Protein AF-A0AAF0B7Y0-F1 (afdb_monomer)

Nearest PDB structures (foldseek):
  8btr-assembly1_LT  TM=3.253E-01  e=4.859E-03  Giardia lamblia ATCC 50803
  8bsi-assembly1_LT  TM=3.215E-01  e=3.131E-03  Giardia duodenalis
  6zu5-assembly1_LS0  TM=3.433E-01  e=2.027E-02  Paranosema locustae
  8p5d-assembly1_LS0  TM=2.975E-01  e=2.679E-01  Spraguea lophii 42_110

Radius of gyration: 17.63 Å; Cα contacts (8 Å, |Δi|>4): 294; chains: 1; bounding box: 52×34×44 Å

pLDDT: mean 81.19, std 9.8, range [54.69, 93.19]

Sequence (132 aa):
MSLFEVKVSYWGSDEIGATKKFREFYLVDAVSCTDAEARIRAELDGAKDLSVQSVKELKSTFLENDEEEGYIYKAKVSRLSIDEKNGREIEEVSTSYLRAADIQDALEAACEGEYACNVIALERTKYTGIVI

Foldseek 3Di:
DWKKWWWKWFWDQDPVRDTDIDIAIEIEDAPDQVRRVVQVCVVVVVTHPMDTDDIGTDQADEEDDDVDDFFKKKWWKWFWDQDPVPRDTDTDIGIYIYGDHDPVRVVCVQCPPDPGIDTPDMGGDRHPYYGD

Solvent-accessible surface area (backbone atoms only — not comparable to full-atom values): 7538 Å² total; per-residue (Å²): 124,43,36,27,46,36,32,38,33,28,42,43,70,45,102,84,70,48,79,42,77,48,77,49,31,32,40,25,56,22,86,44,70,71,50,33,51,51,51,56,44,61,78,44,63,88,46,45,77,64,41,81,76,46,75,41,84,45,94,48,79,48,76,49,82,52,95,57,84,45,51,32,32,41,37,30,32,37,35,68,44,71,41,89,89,75,76,43,79,43,76,47,77,45,36,33,40,36,42,22,74,47,75,66,54,43,52,48,61,74,41,68,89,51,103,48,56,42,81,77,45,77,44,82,53,84,43,77,47,77,48,118

Mean predicted aligned error: 8.13 Å

Organism: Porphyromonas gingivalis (NCBI:txid837)

Secondary structure (DSSP, 8-state):
-EEEEEEEEEEEE-TTS-EEEEEEEEEEEESSHHHHHHHHHHHTTTSEEEEEEEEEEE--SEEE--S---EEEEEEEEEEEEETTTTEEEEEEEEEEEEESSHHHHHHHTTTT-TTEEEEEEEE-S--EEE-

Structure (mmCIF, N/CA/C/O backbone):
data_AF-A0AAF0B7Y0-F1
#
_entry.id   AF-A0AAF0B7Y0-F1
#
loop_
_atom_site.group_PDB
_atom_site.id
_atom_site.type_symbol
_atom_site.label_atom_id
_atom_site.label_alt_id
_atom_site.label_comp_id
_atom_site.label_asym_id
_atom_site.label_entity_id
_atom_site.label_seq_id
_atom_site.pdbx_PDB_ins_code
_atom_site.Cartn_x
_atom_site.Cartn_y
_atom_site.Cartn_z
_atom_site.occupancy
_atom_site.B_iso_or_equiv
_atom_site.auth_seq_id
_atom_site.auth_comp_id
_atom_site.auth_asym_id
_atom_site.auth_atom_id
_atom_site.pdbx_PDB_model_num
ATOM 1 N N . MET A 1 1 ? -12.758 -4.983 -1.650 1.00 68.75 1 MET A N 1
ATOM 2 C CA . MET A 1 1 ? -11.453 -5.565 -2.002 1.00 68.75 1 MET A CA 1
ATOM 3 C C . MET A 1 1 ? -10.490 -5.332 -0.850 1.00 68.75 1 MET A C 1
ATOM 5 O O . MET A 1 1 ? -10.833 -4.571 0.052 1.00 68.75 1 MET A O 1
ATOM 9 N N . SER A 1 2 ? -9.361 -6.037 -0.829 1.00 83.69 2 SER A N 1
ATOM 10 C CA . SER A 1 2 ? -8.306 -5.839 0.166 1.00 83.69 2 SER A CA 1
ATOM 11 C C . SER A 1 2 ? -7.115 -5.166 -0.502 1.00 83.69 2 SER A C 1
ATOM 13 O O . SER A 1 2 ? -6.801 -5.437 -1.659 1.00 83.69 2 SER A O 1
ATOM 15 N N . LEU A 1 3 ? -6.417 -4.324 0.251 1.00 87.25 3 LEU A N 1
ATOM 16 C CA . LEU A 1 3 ? -5.203 -3.687 -0.228 1.00 87.25 3 LEU A CA 1
ATOM 17 C C . LEU A 1 3 ? -3.987 -4.583 0.023 1.00 87.25 3 LEU A C 1
ATOM 19 O O . LEU A 1 3 ? -3.791 -5.077 1.132 1.00 87.25 3 LEU A O 1
ATOM 23 N N . PHE A 1 4 ? -3.129 -4.748 -0.980 1.00 90.25 4 PHE A N 1
ATOM 24 C CA . PHE A 1 4 ? -1.901 -5.533 -0.888 1.00 90.25 4 PHE A CA 1
ATOM 25 C C . PHE A 1 4 ? -0.659 -4.673 -1.150 1.00 90.25 4 PHE A C 1
ATOM 27 O O . PHE A 1 4 ? -0.559 -3.988 -2.160 1.00 90.25 4 PHE A O 1
ATOM 34 N N . GLU A 1 5 ? 0.336 -4.749 -0.264 1.00 91.19 5 GLU A N 1
ATOM 35 C CA . GLU A 1 5 ? 1.704 -4.304 -0.545 1.00 91.19 5 GLU A CA 1
ATOM 36 C C . GLU A 1 5 ? 2.412 -5.391 -1.358 1.00 91.19 5 GLU A C 1
ATOM 38 O O . GLU A 1 5 ? 2.686 -6.483 -0.849 1.00 91.19 5 GLU A O 1
ATOM 43 N N . VAL A 1 6 ? 2.754 -5.075 -2.604 1.00 92.31 6 VAL A N 1
ATOM 44 C CA . VAL A 1 6 ? 3.509 -5.953 -3.493 1.00 92.31 6 VAL A CA 1
ATOM 45 C C . VAL A 1 6 ? 4.900 -5.383 -3.717 1.00 92.31 6 VAL A C 1
ATOM 47 O O . VAL A 1 6 ? 5.087 -4.296 -4.258 1.00 92.31 6 VAL A O 1
ATOM 50 N N . LYS A 1 7 ? 5.915 -6.133 -3.298 1.00 93.19 7 LYS A N 1
ATOM 51 C CA . LYS A 1 7 ? 7.314 -5.815 -3.567 1.00 93.19 7 LYS A CA 1
ATOM 52 C C . LYS A 1 7 ? 7.734 -6.496 -4.857 1.00 93.19 7 LYS A C 1
ATOM 54 O O . LYS A 1 7 ? 7.737 -7.725 -4.922 1.00 93.19 7 LYS A O 1
ATOM 59 N N . VAL A 1 8 ? 8.179 -5.723 -5.836 1.00 92.25 8 VAL A N 1
ATOM 60 C CA . VAL A 1 8 ? 8.677 -6.241 -7.114 1.00 92.25 8 VAL A CA 1
ATOM 61 C C . VAL A 1 8 ? 10.142 -5.895 -7.309 1.00 92.25 8 VAL A C 1
ATOM 63 O O . VAL A 1 8 ? 10.682 -4.944 -6.738 1.00 92.25 8 VAL A O 1
ATOM 66 N N . SER A 1 9 ? 10.816 -6.704 -8.113 1.00 90.94 9 SER A N 1
ATOM 67 C CA . SER A 1 9 ? 12.130 -6.365 -8.628 1.00 90.94 9 SER A CA 1
ATOM 68 C C . SER A 1 9 ? 12.219 -6.713 -10.097 1.00 90.94 9 SER A C 1
ATOM 70 O O . SER A 1 9 ? 11.838 -7.819 -10.473 1.00 90.94 9 SER A O 1
ATOM 72 N N . TYR A 1 10 ? 12.738 -5.798 -10.899 1.00 89.50 10 TYR A N 1
ATOM 73 C CA . TYR A 1 10 ? 12.883 -5.974 -12.338 1.00 89.50 10 TYR A CA 1
ATOM 74 C C . TYR A 1 10 ? 14.130 -5.245 -12.831 1.00 89.50 10 TYR A C 1
ATOM 76 O O . TYR A 1 10 ? 14.714 -4.423 -12.118 1.00 89.50 10 TYR A O 1
ATOM 84 N N . TRP A 1 11 ? 14.574 -5.576 -14.037 1.00 85.12 11 TRP A N 1
ATOM 85 C CA . TRP A 1 11 ? 15.692 -4.914 -14.690 1.00 85.12 11 TRP A CA 1
ATOM 86 C C . TRP A 1 11 ? 15.170 -3.857 -15.656 1.00 85.12 11 TRP A C 1
ATOM 88 O O . TRP A 1 11 ? 14.388 -4.153 -16.558 1.00 85.12 11 TRP A O 1
ATOM 98 N N . GLY A 1 12 ? 15.623 -2.624 -15.463 1.00 80.38 12 GLY A N 1
ATOM 99 C CA . GLY A 1 12 ? 15.338 -1.498 -16.343 1.00 80.38 12 GLY A CA 1
ATOM 100 C C . GLY A 1 12 ? 16.630 -0.908 -16.893 1.00 80.38 12 GLY A C 1
ATOM 101 O O . GLY A 1 12 ? 17.717 -1.144 -16.356 1.00 80.38 12 GLY A O 1
ATOM 102 N N . SER A 1 13 ? 16.508 -0.148 -17.972 1.00 75.25 13 SER A N 1
ATOM 103 C CA . SER A 1 13 ? 17.590 0.695 -18.473 1.00 75.25 13 SER A CA 1
ATOM 104 C C . SER A 1 13 ? 17.512 2.036 -17.753 1.00 75.25 13 SER A C 1
ATOM 106 O O . SER A 1 13 ? 16.478 2.692 -17.806 1.00 75.25 13 SER A O 1
ATOM 108 N N . ASP A 1 14 ? 18.579 2.417 -17.060 1.00 68.62 14 ASP A N 1
ATOM 109 C CA . ASP A 1 14 ? 18.705 3.743 -16.447 1.00 68.62 14 ASP A CA 1
ATOM 110 C C . ASP A 1 14 ? 18.952 4.815 -17.536 1.00 68.62 14 ASP A C 1
ATOM 112 O O . ASP A 1 14 ? 19.287 4.463 -18.673 1.00 68.62 14 ASP A O 1
ATOM 116 N N . GLU A 1 15 ? 18.858 6.111 -17.213 1.00 62.72 15 GLU A N 1
ATOM 117 C CA . GLU A 1 15 ? 19.024 7.226 -18.180 1.00 62.72 15 GLU A CA 1
ATOM 118 C C . GLU A 1 15 ? 20.400 7.235 -18.881 1.00 62.72 15 GLU A C 1
ATOM 120 O O . GLU A 1 15 ? 20.591 7.857 -19.923 1.00 62.72 15 GLU A O 1
ATOM 125 N N . ILE A 1 16 ? 21.361 6.489 -18.334 1.00 70.06 16 ILE A N 1
ATOM 126 C CA . ILE A 1 16 ? 22.738 6.347 -18.829 1.00 70.06 16 ILE A CA 1
ATOM 127 C C . ILE A 1 16 ? 22.900 5.077 -19.704 1.00 70.06 16 ILE A C 1
ATOM 129 O O . ILE A 1 16 ? 24.000 4.723 -20.122 1.00 70.06 16 ILE A O 1
ATOM 133 N N . GLY A 1 17 ? 21.815 4.340 -19.974 1.00 63.81 17 GLY A N 1
ATOM 134 C CA . GLY A 1 17 ? 21.826 3.105 -20.771 1.00 63.81 17 GLY A CA 1
ATOM 135 C C . GLY A 1 17 ? 22.378 1.875 -20.038 1.00 63.81 17 GLY A C 1
ATOM 136 O O . GLY A 1 17 ? 22.515 0.806 -20.635 1.00 63.81 17 GLY A O 1
ATOM 137 N N . ALA A 1 18 ? 22.682 1.993 -18.742 1.00 76.62 18 ALA A N 1
ATOM 138 C CA . ALA A 1 18 ? 23.110 0.872 -17.913 1.00 76.62 18 ALA A CA 1
ATOM 139 C C . ALA A 1 18 ? 21.895 0.078 -17.414 1.00 76.62 18 ALA A C 1
ATOM 141 O O . ALA A 1 18 ? 20.949 0.645 -16.868 1.00 76.62 18 ALA A O 1
ATOM 142 N N . THR A 1 19 ? 21.921 -1.248 -17.569 1.00 77.81 19 THR A N 1
ATOM 143 C CA . THR A 1 19 ? 20.865 -2.108 -17.023 1.00 77.81 19 THR A CA 1
ATOM 144 C C . THR A 1 19 ? 21.036 -2.229 -15.510 1.00 77.81 19 THR A C 1
ATOM 146 O O . THR A 1 19 ? 22.026 -2.791 -15.033 1.00 77.81 19 THR A O 1
ATOM 149 N N . LYS A 1 20 ? 20.065 -1.728 -14.744 1.00 84.50 20 LYS A N 1
ATOM 150 C CA . LYS A 1 20 ? 20.057 -1.784 -13.279 1.00 84.50 20 LYS A CA 1
ATOM 151 C C . LYS A 1 20 ? 18.823 -2.525 -12.783 1.00 84.50 20 LYS A C 1
ATOM 153 O O . LYS A 1 20 ? 17.756 -2.483 -13.392 1.00 84.50 20 LYS A O 1
ATOM 158 N N . LYS A 1 21 ? 18.982 -3.217 -11.657 1.00 85.31 21 LYS A N 1
ATOM 159 C CA . LYS A 1 21 ? 17.876 -3.873 -10.962 1.00 85.31 21 LYS A CA 1
ATOM 160 C C . LYS A 1 21 ? 17.164 -2.871 -10.054 1.00 85.31 21 LYS A C 1
ATOM 162 O O . LYS A 1 21 ? 17.747 -2.421 -9.065 1.00 85.31 21 LYS A O 1
ATOM 167 N N . PHE A 1 22 ? 15.910 -2.573 -10.366 1.00 86.25 22 PHE A N 1
ATOM 168 C CA . PHE A 1 22 ? 15.017 -1.770 -9.539 1.00 86.25 22 PHE A CA 1
ATOM 169 C C . PHE A 1 22 ? 14.311 -2.665 -8.520 1.00 86.25 22 PHE A C 1
ATOM 171 O O . PHE A 1 22 ? 14.069 -3.852 -8.762 1.00 86.25 22 PHE A O 1
ATOM 178 N N . ARG A 1 23 ? 14.069 -2.122 -7.326 1.00 89.81 23 ARG A N 1
ATOM 179 C CA . ARG A 1 23 ? 13.353 -2.794 -6.238 1.00 89.81 23 ARG A CA 1
ATOM 180 C C . ARG A 1 23 ? 12.348 -1.814 -5.680 1.00 89.81 23 ARG A C 1
ATOM 182 O O . ARG A 1 23 ? 12.732 -0.874 -4.990 1.00 89.81 23 ARG A O 1
ATOM 189 N N . GLU A 1 24 ? 11.090 -2.073 -5.964 1.00 90.06 24 GLU A N 1
ATOM 190 C CA . GLU A 1 24 ? 10.017 -1.120 -5.745 1.00 90.06 24 GLU A CA 1
ATOM 191 C C . GLU A 1 24 ? 8.865 -1.773 -5.000 1.00 90.06 24 GLU A C 1
ATOM 193 O O . GLU A 1 24 ? 8.734 -3.002 -4.957 1.00 90.06 24 GLU A O 1
ATOM 198 N N . PHE A 1 25 ? 8.057 -0.932 -4.369 1.00 91.12 25 PHE A N 1
ATOM 199 C CA . PHE A 1 25 ? 6.885 -1.352 -3.625 1.00 91.12 25 PHE A CA 1
ATOM 200 C C . PHE A 1 25 ? 5.665 -0.707 -4.262 1.00 91.12 25 PHE A C 1
ATOM 202 O O . PHE A 1 25 ? 5.635 0.508 -4.433 1.00 91.12 25 PHE A O 1
ATOM 209 N N . TYR A 1 26 ? 4.664 -1.516 -4.567 1.00 90.06 26 TYR A N 1
ATOM 210 C CA . TYR A 1 26 ? 3.400 -1.078 -5.133 1.00 90.06 26 TYR A CA 1
ATOM 211 C C . TYR A 1 26 ? 2.270 -1.431 -4.177 1.00 90.06 26 TYR A C 1
ATOM 213 O O . TYR A 1 26 ? 2.333 -2.436 -3.462 1.00 90.06 26 TYR A O 1
ATOM 221 N N . LEU A 1 27 ? 1.254 -0.582 -4.152 1.00 89.69 27 LEU A N 1
ATOM 222 C CA . LEU A 1 27 ? -0.018 -0.861 -3.506 1.00 89.69 27 LEU A CA 1
ATOM 223 C C . LEU A 1 27 ? -0.973 -1.387 -4.567 1.00 89.69 27 LEU A C 1
ATOM 225 O O . LEU A 1 27 ? -1.123 -0.747 -5.595 1.00 89.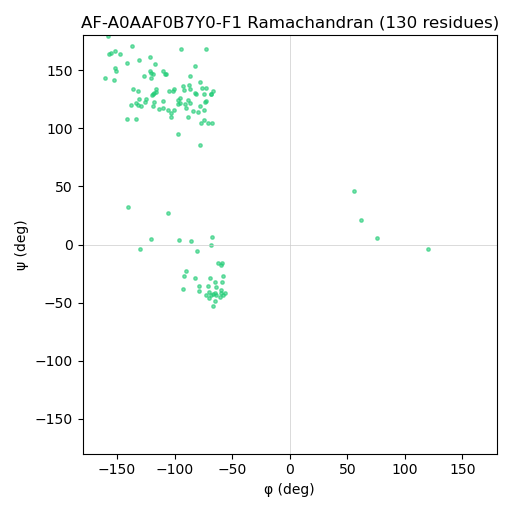69 27 LEU A O 1
ATOM 229 N N . VAL A 1 28 ? -1.582 -2.544 -4.345 1.00 89.69 28 VAL A N 1
ATOM 230 C CA . VAL A 1 28 ? -2.474 -3.180 -5.317 1.00 89.69 28 VAL A CA 1
ATOM 231 C C . VAL A 1 28 ? -3.817 -3.461 -4.660 1.00 89.69 28 VAL A C 1
ATOM 233 O O . VAL A 1 28 ? -3.862 -4.165 -3.647 1.00 89.69 28 VAL A O 1
ATOM 236 N N . ASP A 1 29 ? -4.899 -2.934 -5.225 1.00 89.12 29 ASP A N 1
ATOM 237 C CA . ASP A 1 29 ? -6.252 -3.357 -4.877 1.00 89.12 29 ASP A CA 1
ATOM 238 C C . ASP A 1 29 ? -6.563 -4.685 -5.574 1.00 89.12 29 ASP A C 1
ATOM 240 O O . ASP A 1 29 ? -6.492 -4.812 -6.802 1.00 89.12 29 ASP A O 1
ATOM 244 N N . ALA A 1 30 ? -6.837 -5.709 -4.770 1.00 88.44 30 ALA A N 1
ATOM 245 C CA . ALA A 1 30 ? -7.075 -7.053 -5.266 1.00 88.44 30 ALA A CA 1
ATOM 246 C C . ALA A 1 30 ? -8.000 -7.841 -4.335 1.00 88.44 30 ALA A C 1
ATOM 248 O O . ALA A 1 30 ? -8.260 -7.482 -3.182 1.00 88.44 30 ALA A O 1
ATOM 249 N N . VAL A 1 31 ? -8.499 -8.972 -4.829 1.00 87.44 31 VAL A N 1
ATOM 250 C CA . VAL A 1 31 ? -9.317 -9.893 -4.016 1.00 87.44 31 VAL A CA 1
ATOM 251 C C . VAL A 1 31 ? -8.452 -10.937 -3.302 1.00 87.44 31 VAL A C 1
ATOM 253 O O . VAL A 1 31 ? -8.863 -11.522 -2.302 1.00 87.44 31 VAL A O 1
ATOM 256 N N . SER A 1 32 ? -7.248 -11.213 -3.803 1.00 89.19 32 SER A N 1
ATOM 257 C CA . SER A 1 32 ? -6.347 -12.243 -3.272 1.00 89.19 32 SER A CA 1
ATOM 258 C C . SER A 1 32 ? -4.898 -11.961 -3.659 1.00 89.19 32 SER A C 1
ATOM 260 O O . SER A 1 32 ? -4.637 -11.216 -4.598 1.00 89.19 32 SER A O 1
ATOM 262 N N . CYS A 1 33 ? -3.940 -12.612 -2.995 1.00 88.19 33 CYS A N 1
ATOM 263 C CA . CYS A 1 33 ? -2.520 -12.471 -3.330 1.00 88.19 33 CYS A CA 1
ATOM 264 C C . CYS A 1 33 ? -2.215 -12.818 -4.797 1.00 88.19 33 CYS A C 1
ATOM 266 O O . CYS A 1 33 ? -1.493 -12.077 -5.450 1.00 88.19 33 CYS A O 1
ATOM 268 N N . THR A 1 34 ? -2.818 -13.880 -5.340 1.00 90.81 34 THR A N 1
ATOM 269 C CA . THR A 1 34 ? -2.648 -14.270 -6.751 1.00 90.81 34 THR A CA 1
ATOM 270 C C . THR A 1 34 ? -3.198 -13.223 -7.719 1.00 90.81 34 THR A C 1
ATOM 272 O O . THR A 1 34 ? -2.612 -12.984 -8.771 1.00 90.81 34 THR A O 1
ATOM 275 N N . ASP A 1 35 ? -4.310 -12.586 -7.353 1.00 91.12 35 ASP A N 1
ATOM 276 C CA . ASP A 1 35 ? -4.918 -11.506 -8.130 1.00 91.12 35 ASP A CA 1
ATOM 277 C C . ASP A 1 35 ? -4.019 -10.258 -8.102 1.00 91.12 35 ASP A C 1
ATOM 279 O O . ASP A 1 35 ? -3.692 -9.704 -9.149 1.00 91.12 35 ASP A O 1
ATOM 283 N N . ALA A 1 36 ? -3.476 -9.909 -6.929 1.00 90.19 36 ALA A N 1
ATOM 284 C CA . ALA A 1 36 ? -2.506 -8.825 -6.783 1.00 90.19 36 ALA A CA 1
ATOM 285 C C . ALA A 1 36 ? -1.232 -9.057 -7.621 1.00 90.19 36 ALA A C 1
ATOM 287 O O . ALA A 1 36 ? -0.728 -8.131 -8.259 1.00 90.19 36 ALA A O 1
ATOM 288 N N . GLU A 1 37 ? -0.718 -10.292 -7.655 1.00 90.00 37 GLU A N 1
ATOM 289 C CA . GLU A 1 37 ? 0.432 -10.667 -8.490 1.00 90.00 37 GLU A CA 1
ATOM 290 C C . GLU A 1 37 ? 0.133 -10.550 -9.984 1.00 90.00 37 GLU A C 1
ATOM 292 O O . GLU A 1 37 ? 0.974 -10.069 -10.746 1.00 90.00 37 GLU A O 1
ATOM 297 N N . ALA A 1 38 ? -1.055 -10.977 -10.410 1.00 91.38 38 ALA A N 1
ATOM 298 C CA . ALA A 1 38 ? -1.468 -10.874 -11.802 1.00 91.38 38 ALA A CA 1
ATOM 299 C C . ALA A 1 38 ? -1.586 -9.407 -12.238 1.00 91.38 38 ALA A C 1
ATOM 301 O O . ALA A 1 38 ? -1.082 -9.051 -13.303 1.00 91.38 38 ALA A O 1
ATOM 302 N N . ARG A 1 39 ? -2.174 -8.545 -11.396 1.00 90.81 39 ARG A N 1
ATOM 303 C CA . ARG A 1 39 ? -2.331 -7.115 -11.693 1.00 90.81 39 ARG A CA 1
ATOM 304 C C . ARG A 1 39 ? -1.002 -6.388 -11.795 1.00 90.81 39 ARG A C 1
ATOM 306 O O . ARG A 1 39 ? -0.760 -5.731 -12.801 1.00 90.81 39 ARG A O 1
ATOM 313 N N . ILE A 1 40 ? -0.099 -6.571 -10.828 1.00 91.06 40 ILE A N 1
ATOM 314 C CA . ILE A 1 40 ? 1.213 -5.913 -10.905 1.00 91.06 40 ILE A CA 1
ATOM 315 C C . ILE A 1 40 ? 2.038 -6.419 -12.090 1.00 91.06 40 ILE A C 1
ATOM 317 O O . ILE A 1 40 ? 2.828 -5.680 -12.673 1.00 91.06 40 ILE A O 1
ATOM 321 N N . ARG A 1 41 ? 1.872 -7.694 -12.459 1.00 89.31 41 ARG A N 1
ATOM 322 C CA . ARG A 1 41 ? 2.565 -8.261 -13.611 1.00 89.31 41 ARG A CA 1
ATOM 323 C C . ARG A 1 41 ? 2.017 -7.711 -14.923 1.00 89.31 41 ARG A C 1
ATOM 325 O O . ARG A 1 41 ? 2.812 -7.507 -15.828 1.00 89.31 41 ARG A O 1
ATOM 332 N N . ALA A 1 42 ? 0.712 -7.462 -15.007 1.00 90.25 42 ALA A N 1
ATOM 333 C CA . ALA A 1 42 ? 0.099 -6.804 -16.154 1.00 90.25 42 ALA A CA 1
ATOM 334 C C . ALA A 1 42 ? 0.546 -5.337 -16.274 1.00 90.25 42 ALA A C 1
ATOM 336 O O . ALA A 1 42 ? 0.900 -4.903 -17.365 1.00 90.25 42 ALA A O 1
ATOM 337 N N . GLU A 1 43 ? 0.610 -4.609 -15.154 1.00 87.00 43 GLU A N 1
ATOM 338 C CA . GLU A 1 43 ? 1.100 -3.221 -15.107 1.00 87.00 43 GLU A CA 1
ATOM 339 C C . GLU A 1 43 ? 2.552 -3.112 -15.606 1.00 87.00 43 GLU A C 1
ATOM 341 O O . GLU A 1 43 ? 2.932 -2.204 -16.340 1.00 87.00 43 GLU A O 1
ATOM 346 N N . LEU A 1 44 ? 3.377 -4.093 -15.239 1.00 85.81 44 LEU A N 1
ATOM 347 C CA . LEU A 1 44 ? 4.800 -4.138 -15.561 1.00 85.81 44 LEU A CA 1
ATOM 348 C C . LEU A 1 44 ? 5.128 -5.157 -16.667 1.00 85.81 44 LEU A C 1
ATOM 350 O O . LEU A 1 44 ? 6.250 -5.664 -16.712 1.00 85.81 44 LEU A O 1
ATOM 354 N N . ASP A 1 45 ? 4.191 -5.466 -17.569 1.00 81.00 45 ASP A N 1
ATOM 355 C CA . ASP A 1 45 ? 4.366 -6.483 -18.626 1.00 81.00 45 ASP A CA 1
ATOM 356 C C . ASP A 1 45 ? 5.570 -6.180 -19.551 1.00 81.00 45 ASP A C 1
ATOM 358 O O . ASP A 1 45 ? 6.247 -7.084 -20.040 1.00 81.00 45 ASP A O 1
ATOM 362 N N . GLY A 1 46 ? 5.943 -4.902 -19.689 1.00 76.38 46 GLY A N 1
ATOM 363 C CA . GLY A 1 46 ? 7.137 -4.458 -20.422 1.00 76.38 46 GLY A CA 1
ATOM 364 C C . GLY A 1 46 ? 8.467 -4.557 -19.657 1.00 76.38 46 GLY A C 1
ATOM 365 O O . GLY A 1 46 ? 9.527 -4.289 -20.231 1.00 76.38 46 GLY A O 1
ATOM 366 N N . ALA A 1 47 ? 8.454 -4.919 -18.372 1.00 81.56 47 ALA A N 1
ATOM 367 C CA . ALA A 1 47 ? 9.648 -4.953 -17.535 1.00 81.56 47 ALA A CA 1
ATOM 368 C C . ALA A 1 47 ? 10.456 -6.246 -17.740 1.00 81.56 47 ALA A C 1
ATOM 370 O O . ALA A 1 47 ? 9.957 -7.369 -17.624 1.00 81.56 47 ALA A O 1
ATOM 371 N N . LYS A 1 48 ? 11.762 -6.104 -17.989 1.00 78.94 48 LYS A N 1
ATOM 372 C CA . LYS A 1 48 ? 12.653 -7.249 -18.205 1.00 78.94 48 LYS A CA 1
ATOM 373 C C . LYS A 1 48 ? 12.942 -7.961 -16.880 1.00 78.94 48 LYS A C 1
ATOM 375 O O . LYS A 1 48 ? 13.373 -7.331 -15.918 1.00 78.94 48 LYS A O 1
ATOM 380 N N . ASP A 1 49 ? 12.761 -9.284 -16.847 1.00 85.00 49 ASP A N 1
ATOM 381 C CA . ASP A 1 49 ? 13.069 -10.137 -15.681 1.00 85.00 49 ASP A CA 1
ATOM 382 C C . ASP A 1 49 ? 12.352 -9.672 -14.391 1.00 85.00 49 ASP A C 1
ATOM 384 O O . ASP A 1 49 ? 12.937 -9.548 -13.315 1.00 85.00 49 ASP A O 1
ATOM 388 N N . LEU A 1 50 ? 11.051 -9.374 -14.510 1.00 88.06 50 LEU A N 1
ATOM 389 C CA . LEU A 1 50 ? 10.216 -9.037 -13.361 1.00 88.06 50 LEU A CA 1
ATOM 390 C C . LEU A 1 50 ? 10.008 -10.244 -12.447 1.00 88.06 50 LEU A C 1
ATOM 392 O O . LEU A 1 50 ? 9.583 -11.314 -12.884 1.00 88.06 50 LEU A O 1
ATOM 396 N N . SER A 1 51 ? 10.248 -10.038 -11.158 1.00 88.81 51 SER A N 1
ATOM 397 C CA . SER A 1 51 ? 10.042 -11.009 -10.093 1.00 88.81 51 SER A CA 1
ATOM 398 C C . SER A 1 51 ? 9.318 -10.344 -8.928 1.00 88.81 51 SER A C 1
ATOM 400 O O . SER A 1 51 ? 9.815 -9.370 -8.351 1.00 88.81 51 SER A O 1
ATOM 402 N N . VAL A 1 52 ? 8.158 -10.891 -8.562 1.00 91.06 52 VAL A N 1
ATOM 403 C CA . VAL A 1 52 ? 7.461 -10.529 -7.326 1.00 91.06 52 VAL A CA 1
ATOM 404 C C . VAL A 1 52 ? 8.221 -11.150 -6.155 1.00 91.06 52 VAL A C 1
ATOM 406 O O . VAL A 1 52 ? 8.483 -12.347 -6.120 1.00 91.06 52 VAL A O 1
ATOM 409 N N . GLN A 1 53 ? 8.656 -10.311 -5.221 1.00 91.25 53 GLN A N 1
ATOM 410 C CA . GLN A 1 53 ? 9.483 -10.702 -4.081 1.00 91.25 53 GLN A CA 1
ATOM 411 C C . GLN A 1 53 ? 8.631 -11.031 -2.856 1.00 91.25 53 GLN A C 1
ATOM 413 O O . GLN A 1 53 ? 8.984 -11.908 -2.069 1.00 91.25 53 GLN A O 1
ATOM 418 N N . SER A 1 54 ? 7.556 -10.276 -2.631 1.00 91.44 54 SER A N 1
ATOM 419 C CA . SER A 1 54 ? 6.656 -10.462 -1.491 1.00 91.44 54 SER A CA 1
ATOM 420 C C . SER A 1 54 ? 5.318 -9.793 -1.766 1.00 91.44 54 SER A C 1
ATOM 422 O O . SER A 1 54 ? 5.289 -8.703 -2.329 1.00 91.44 54 SER A O 1
ATOM 424 N N . VAL A 1 55 ? 4.241 -10.420 -1.302 1.00 91.88 55 VAL A N 1
ATOM 425 C CA . VAL A 1 55 ? 2.881 -9.877 -1.322 1.00 91.88 55 VAL A CA 1
ATOM 426 C C . VAL A 1 55 ? 2.363 -9.916 0.105 1.00 91.88 55 VAL A C 1
ATOM 428 O O . VAL A 1 55 ? 2.405 -10.965 0.750 1.00 91.88 55 VAL A O 1
ATOM 431 N N . LYS A 1 56 ? 1.920 -8.775 0.624 1.00 90.62 56 LYS A N 1
ATOM 432 C CA . LYS A 1 56 ? 1.437 -8.651 1.996 1.00 90.62 56 LYS A CA 1
ATOM 433 C C . LYS A 1 56 ? 0.099 -7.937 2.014 1.00 90.62 56 LYS A C 1
ATOM 435 O O . LYS A 1 56 ? 0.003 -6.811 1.550 1.00 90.62 56 LYS A O 1
ATOM 440 N N . GLU A 1 57 ? -0.903 -8.566 2.611 1.00 88.81 57 GLU A N 1
ATOM 441 C CA . GLU A 1 57 ? -2.189 -7.917 2.857 1.00 88.81 57 GLU A CA 1
ATOM 442 C C . GLU A 1 57 ? -2.032 -6.784 3.883 1.00 88.81 57 GLU A C 1
ATOM 444 O O . GLU A 1 57 ? -1.409 -6.948 4.942 1.00 88.81 57 GLU A O 1
ATOM 449 N N . LEU A 1 58 ? -2.588 -5.624 3.555 1.00 86.19 58 LEU A N 1
ATOM 450 C CA . LEU A 1 58 ? -2.678 -4.455 4.409 1.00 86.19 58 LEU A CA 1
ATOM 451 C C . LEU A 1 58 ? -4.112 -4.330 4.923 1.00 86.19 58 LEU A C 1
ATOM 453 O O . LEU A 1 58 ? -5.077 -4.379 4.166 1.00 86.19 58 LEU A O 1
ATOM 457 N N . LYS A 1 59 ? -4.245 -4.119 6.235 1.00 73.94 59 LYS A N 1
ATOM 458 C CA . LYS A 1 59 ? -5.516 -3.711 6.837 1.00 73.94 59 LYS A CA 1
ATOM 459 C C . LYS A 1 59 ? -5.715 -2.223 6.586 1.00 73.94 59 LYS A C 1
ATOM 461 O O . LYS A 1 59 ? -5.338 -1.405 7.423 1.00 73.94 59 LYS A O 1
ATOM 466 N N . SER A 1 60 ? -6.270 -1.909 5.427 1.00 72.31 60 SER A N 1
ATOM 467 C CA . SER A 1 60 ? -6.672 -0.560 5.057 1.00 72.31 60 SER A CA 1
ATOM 468 C C . SER A 1 60 ? -8.116 -0.544 4.623 1.00 72.31 60 SER A C 1
ATOM 470 O O . SER A 1 60 ? -8.608 -1.506 4.038 1.00 72.31 60 SER A O 1
ATOM 472 N N . THR A 1 61 ? -8.778 0.554 4.957 1.00 62.97 61 THR A N 1
ATOM 473 C CA . THR A 1 61 ? -10.212 0.725 4.731 1.00 62.97 61 THR A CA 1
ATOM 474 C C . THR A 1 61 ? -10.473 1.389 3.384 1.00 62.97 61 THR A C 1
ATOM 476 O O . THR A 1 61 ? -11.526 1.166 2.794 1.00 62.97 61 THR A O 1
ATOM 479 N N . PHE A 1 62 ? -9.521 2.188 2.891 1.00 64.81 62 PHE A N 1
ATOM 480 C CA . PHE A 1 62 ? -9.742 3.025 1.722 1.00 64.81 62 PHE A CA 1
ATOM 481 C C . PHE A 1 62 ? -8.462 3.295 0.931 1.00 64.81 62 PHE A C 1
ATOM 483 O O . PHE A 1 62 ? -7.351 3.285 1.479 1.00 64.81 62 PHE A O 1
ATOM 490 N N . LEU A 1 63 ? -8.644 3.508 -0.367 1.00 65.25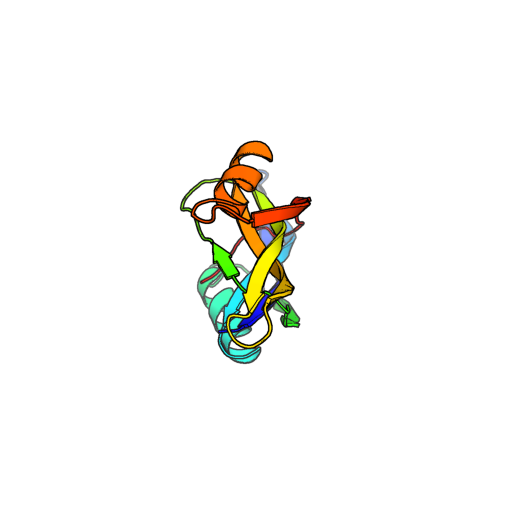 63 LEU A N 1
ATOM 491 C CA . LEU A 1 63 ? -7.584 3.711 -1.336 1.00 65.25 63 LEU A CA 1
ATOM 492 C C . LEU A 1 63 ? -8.056 4.783 -2.319 1.00 65.25 63 LEU A C 1
ATOM 494 O O . LEU A 1 63 ? -8.946 4.525 -3.128 1.00 65.25 63 LEU A O 1
ATOM 498 N N . GLU A 1 64 ? -7.480 5.975 -2.224 1.00 63.56 64 GLU A N 1
ATOM 499 C CA . GLU A 1 64 ? -7.803 7.089 -3.117 1.00 63.56 64 GLU A CA 1
ATOM 500 C C . GLU A 1 64 ? -6.725 7.189 -4.186 1.00 63.56 64 GLU A C 1
ATOM 502 O O . GLU A 1 64 ? -5.548 7.414 -3.895 1.00 63.56 64 GLU A O 1
ATOM 507 N N . ASN A 1 65 ? -7.132 6.959 -5.433 1.00 60.78 65 ASN A N 1
ATOM 508 C CA . ASN A 1 65 ? -6.354 7.377 -6.589 1.00 60.78 65 ASN A CA 1
ATOM 509 C C . ASN A 1 65 ? -6.932 8.699 -7.055 1.00 60.78 65 ASN A C 1
ATOM 511 O O . ASN A 1 65 ? -7.892 8.701 -7.821 1.00 60.78 65 ASN A O 1
ATOM 515 N N . ASP A 1 66 ? -6.330 9.790 -6.603 1.00 56.72 66 ASP A N 1
ATOM 516 C CA . ASP A 1 66 ? -6.402 11.012 -7.381 1.00 56.72 66 ASP A CA 1
ATOM 517 C C . ASP A 1 66 ? -5.401 10.903 -8.535 1.00 56.72 66 ASP A C 1
ATOM 519 O O . ASP A 1 66 ? -4.306 10.345 -8.378 1.00 56.72 66 ASP A O 1
ATOM 523 N N . GLU A 1 67 ? -5.788 11.379 -9.719 1.00 54.69 67 GLU A N 1
ATOM 524 C CA . GLU A 1 67 ? -4.981 11.308 -10.950 1.00 54.69 67 GLU A CA 1
ATOM 525 C C . GLU A 1 67 ? -3.716 12.193 -10.881 1.00 54.69 67 GLU A C 1
ATOM 527 O O . GLU A 1 67 ? -2.981 12.331 -11.860 1.00 54.69 67 GLU A O 1
ATOM 532 N N . GLU A 1 68 ? -3.435 12.786 -9.721 1.00 57.00 68 GLU A N 1
ATOM 533 C CA . GLU A 1 68 ? -2.312 13.678 -9.491 1.00 57.00 68 GLU A CA 1
ATOM 534 C C . GLU A 1 68 ? -0.956 12.952 -9.447 1.00 57.00 68 GLU A C 1
ATOM 536 O O . GLU A 1 68 ? -0.743 11.932 -8.781 1.00 57.00 68 GLU A O 1
ATOM 541 N N . GLU A 1 69 ? 0.029 13.523 -10.145 1.00 63.12 69 GLU A N 1
ATOM 542 C CA . GLU A 1 69 ? 1.430 13.138 -10.007 1.00 63.12 69 GLU A CA 1
ATOM 543 C C . GLU A 1 69 ? 1.940 13.533 -8.619 1.00 63.12 69 GLU A C 1
ATOM 545 O O . GLU A 1 69 ? 2.224 14.693 -8.332 1.00 63.12 69 GLU A O 1
ATOM 550 N N . GLY A 1 70 ? 2.082 12.541 -7.744 1.00 75.94 70 GLY A N 1
ATOM 551 C CA . GLY A 1 70 ? 2.498 12.794 -6.372 1.00 75.94 70 GLY A CA 1
ATOM 552 C C . GLY A 1 70 ? 3.120 11.599 -5.669 1.00 75.94 70 GLY A C 1
ATOM 553 O O . GLY A 1 70 ? 3.241 10.496 -6.220 1.00 75.94 70 GLY A O 1
ATOM 554 N N . TYR A 1 71 ? 3.511 11.835 -4.419 1.00 85.06 71 TYR A N 1
ATOM 555 C CA . TYR A 1 71 ? 3.958 10.793 -3.507 1.00 85.06 71 TYR A CA 1
ATOM 556 C C . TYR A 1 71 ? 2.758 10.104 -2.864 1.00 85.06 71 TYR A C 1
ATOM 558 O O . TYR A 1 71 ? 1.694 10.690 -2.693 1.00 85.06 71 TYR A O 1
ATOM 566 N N . ILE A 1 72 ? 2.944 8.847 -2.470 1.00 87.50 72 ILE A N 1
ATOM 567 C CA . ILE A 1 72 ? 1.909 8.095 -1.765 1.00 87.50 72 ILE A CA 1
ATOM 568 C C . ILE A 1 72 ? 2.060 8.354 -0.269 1.00 87.50 72 ILE A C 1
ATOM 570 O O . ILE A 1 72 ? 3.123 8.090 0.310 1.00 87.50 72 ILE A O 1
ATOM 574 N N . TYR A 1 73 ? 0.995 8.822 0.365 1.00 87.94 73 TYR A N 1
ATOM 575 C CA . TYR A 1 73 ? 0.916 9.062 1.798 1.00 87.94 73 TYR A CA 1
ATOM 576 C C . TYR A 1 73 ? 0.030 8.018 2.467 1.00 87.94 73 TYR A C 1
ATOM 578 O O . TYR A 1 73 ? -0.932 7.507 1.897 1.00 87.94 73 TYR A O 1
ATOM 586 N N . LYS A 1 74 ? 0.387 7.684 3.702 1.00 89.38 74 LYS A N 1
ATOM 587 C CA . LYS A 1 74 ? -0.420 6.873 4.600 1.00 89.38 74 LYS A CA 1
ATOM 588 C C . LYS A 1 74 ? -1.068 7.810 5.602 1.00 89.38 74 LYS A C 1
ATOM 590 O O . LYS A 1 74 ? -0.370 8.337 6.468 1.00 89.38 74 LYS A O 1
ATOM 595 N N . ALA A 1 75 ? -2.376 7.985 5.490 1.00 88.00 75 ALA A N 1
ATOM 596 C CA . ALA A 1 75 ? -3.165 8.760 6.430 1.00 88.00 75 ALA A CA 1
ATOM 597 C C . ALA A 1 75 ? -3.889 7.822 7.397 1.00 88.00 75 ALA A C 1
ATOM 599 O O . ALA A 1 75 ? -4.484 6.813 7.015 1.00 88.00 75 ALA A O 1
ATOM 600 N N . LYS A 1 76 ? -3.820 8.148 8.682 1.00 88.19 76 LYS A N 1
ATOM 601 C CA . LYS A 1 76 ? -4.574 7.488 9.738 1.00 88.19 76 LYS A CA 1
ATOM 602 C C . LYS A 1 76 ? -5.557 8.500 10.295 1.00 88.19 76 LYS A C 1
ATOM 604 O O . LYS A 1 76 ? -5.135 9.498 10.872 1.00 88.19 76 LYS A O 1
ATOM 609 N N . VAL A 1 77 ? -6.841 8.224 10.137 1.00 85.94 77 VAL A N 1
ATOM 610 C CA . VAL A 1 77 ? -7.924 9.144 10.482 1.00 85.94 77 VAL A CA 1
ATOM 611 C C . VAL A 1 77 ? -8.777 8.498 11.567 1.00 85.94 77 VAL A C 1
ATOM 613 O O . VAL A 1 77 ? -9.142 7.328 11.444 1.00 85.94 77 VAL A O 1
ATOM 616 N N . SER A 1 78 ? -9.063 9.225 12.648 1.00 84.62 78 SER A N 1
ATOM 617 C CA . SER A 1 78 ? -10.165 8.880 13.544 1.00 84.62 78 SER A CA 1
ATOM 618 C C . SER A 1 78 ? -11.426 9.594 13.103 1.00 84.62 78 SER A C 1
ATOM 620 O O . SER A 1 78 ? -11.429 10.801 12.865 1.00 84.62 78 SER A O 1
ATOM 622 N N . ARG A 1 79 ? -12.515 8.838 13.049 1.00 78.88 79 ARG A N 1
ATOM 623 C CA . ARG A 1 79 ? -13.863 9.354 12.898 1.00 78.88 79 ARG A CA 1
ATOM 624 C C . ARG A 1 79 ? -14.605 9.148 14.203 1.00 78.88 79 ARG A C 1
ATOM 626 O O . ARG A 1 79 ? -14.728 8.020 14.681 1.00 78.88 79 ARG A O 1
ATOM 633 N N . LEU A 1 80 ? -15.125 10.234 14.759 1.00 79.62 80 LEU A N 1
ATOM 634 C CA . LEU A 1 80 ? -16.008 10.153 15.913 1.00 79.62 80 LEU A CA 1
ATOM 635 C C . LEU A 1 80 ? -17.453 10.029 15.419 1.00 79.62 80 LEU A C 1
ATOM 637 O O . LEU A 1 80 ? -17.962 10.922 14.744 1.00 79.62 80 LEU A O 1
ATOM 641 N N . SER A 1 81 ? -18.113 8.920 15.736 1.00 74.50 81 SER A N 1
ATOM 642 C CA . SER A 1 81 ? -19.528 8.696 15.423 1.00 74.50 81 SER A CA 1
ATOM 643 C C . SER A 1 81 ? -20.316 8.453 16.703 1.00 74.50 81 SER A C 1
ATOM 645 O O . SER A 1 81 ? -19.823 7.828 17.638 1.00 74.50 81 SER A O 1
ATOM 647 N N . ILE A 1 82 ? -21.548 8.954 16.767 1.00 74.19 82 ILE A N 1
ATOM 648 C CA . ILE A 1 82 ? -22.423 8.761 17.928 1.00 74.19 82 ILE A CA 1
A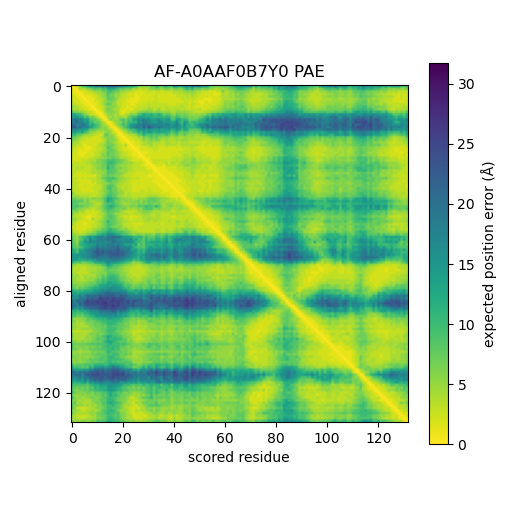TOM 649 C C . ILE A 1 82 ? -23.327 7.562 17.650 1.00 74.19 82 ILE A C 1
ATOM 651 O O . ILE A 1 82 ? -24.084 7.560 16.682 1.00 74.19 82 ILE A O 1
ATOM 655 N N . ASP A 1 83 ? -23.265 6.546 18.510 1.00 69.00 83 ASP A N 1
ATOM 656 C CA . ASP A 1 83 ? -24.144 5.381 18.422 1.00 69.00 83 ASP A CA 1
ATOM 657 C C . ASP A 1 83 ? -25.556 5.756 18.895 1.00 69.00 83 ASP A C 1
ATOM 659 O O . ASP A 1 83 ? -25.803 5.929 20.094 1.00 69.00 83 ASP A O 1
ATOM 663 N N . GLU A 1 84 ? -26.501 5.875 17.959 1.00 68.94 84 GLU A N 1
ATOM 664 C CA . GLU A 1 84 ? -27.880 6.323 18.225 1.00 68.94 84 GLU A CA 1
ATOM 665 C C . GLU A 1 84 ? -28.643 5.424 19.216 1.00 68.94 84 GLU A C 1
ATOM 667 O O . GLU A 1 84 ? -29.641 5.846 19.799 1.00 68.94 84 GLU A O 1
ATOM 672 N N . LYS A 1 85 ? -28.177 4.189 19.458 1.00 67.88 85 LYS A N 1
ATOM 673 C CA . LYS A 1 85 ? -28.805 3.268 20.417 1.00 67.88 85 LYS A CA 1
ATOM 674 C C . LYS A 1 85 ? -28.392 3.508 21.866 1.00 67.88 85 LYS A C 1
ATOM 676 O O . LYS A 1 85 ? -29.174 3.182 22.755 1.00 67.88 85 LYS A O 1
ATOM 681 N N . ASN A 1 86 ? -27.190 4.028 22.123 1.00 64.25 86 ASN A N 1
ATOM 682 C CA . ASN A 1 86 ? -26.656 4.165 23.486 1.00 64.25 86 ASN A CA 1
ATOM 683 C C . ASN A 1 86 ? -26.099 5.557 23.820 1.00 64.25 86 ASN A C 1
ATOM 685 O O . ASN A 1 86 ? -25.667 5.761 24.955 1.00 64.25 86 ASN A O 1
ATOM 689 N N . GLY A 1 87 ? -26.070 6.495 22.867 1.00 66.62 87 GLY A N 1
ATOM 690 C CA . GLY A 1 87 ? -25.493 7.830 23.063 1.00 66.62 87 GLY A CA 1
ATOM 691 C C . GLY A 1 87 ? -23.998 7.801 23.394 1.00 66.62 87 GLY A C 1
ATOM 692 O O . GLY A 1 87 ? -23.490 8.733 24.010 1.00 66.62 87 GLY A O 1
ATOM 693 N N . ARG A 1 88 ? -23.306 6.707 23.046 1.00 70.88 88 ARG A N 1
ATOM 694 C CA . ARG A 1 88 ? -21.864 6.546 23.256 1.00 70.88 88 ARG A CA 1
ATOM 695 C C . ARG A 1 88 ? -21.117 7.006 22.016 1.00 70.88 88 ARG A C 1
ATOM 697 O O . ARG A 1 88 ? -21.498 6.661 20.900 1.00 70.88 88 ARG A O 1
ATOM 704 N N . GLU A 1 89 ? -20.043 7.744 22.239 1.00 74.44 89 GLU A N 1
ATOM 705 C CA . GLU A 1 89 ? -19.090 8.114 21.201 1.00 74.44 89 GLU A CA 1
ATOM 706 C C . GLU A 1 89 ? -18.263 6.877 20.826 1.00 74.44 89 GLU A C 1
ATOM 708 O O . GLU A 1 89 ? -17.652 6.232 21.683 1.00 74.44 89 GLU A O 1
ATOM 713 N N . ILE A 1 90 ? -18.285 6.519 19.546 1.00 76.50 90 ILE A N 1
ATOM 714 C CA . ILE A 1 90 ? -17.454 5.482 18.946 1.00 76.50 90 ILE A CA 1
ATOM 715 C C . ILE A 1 90 ? -16.390 6.198 18.126 1.00 76.50 90 ILE A C 1
ATOM 717 O O . ILE A 1 90 ? -16.698 6.887 17.155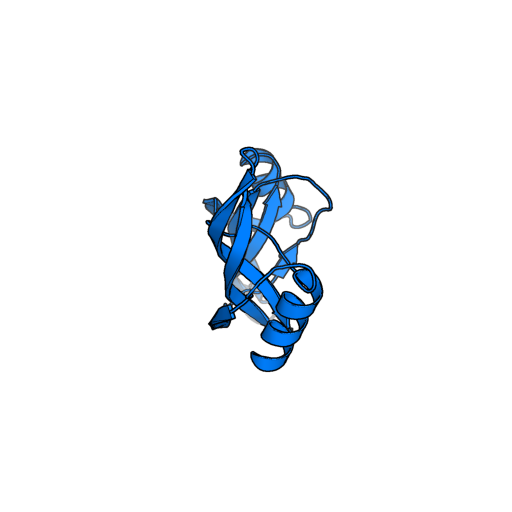 1.00 76.50 90 ILE A O 1
ATOM 721 N N . GLU A 1 91 ? -15.135 6.029 18.527 1.00 81.06 91 GLU A N 1
ATOM 722 C CA . GLU A 1 91 ? -13.993 6.433 17.718 1.00 81.06 91 GLU A CA 1
ATOM 723 C C . GLU A 1 91 ? -13.618 5.274 16.791 1.00 81.06 91 GLU A C 1
ATOM 725 O O . GLU A 1 91 ? -13.124 4.234 17.236 1.00 81.06 91 GLU A O 1
ATOM 730 N N . GLU A 1 92 ? -13.871 5.440 15.497 1.00 82.25 92 GLU A N 1
ATOM 731 C CA . GLU A 1 92 ? -13.442 4.499 14.473 1.00 82.25 92 GLU A CA 1
ATOM 732 C C . GLU A 1 92 ? -12.146 4.996 13.842 1.00 82.25 92 GLU A C 1
ATOM 734 O O . GLU A 1 92 ? -12.074 6.099 13.306 1.00 82.25 92 GLU A O 1
ATOM 739 N N . VAL A 1 93 ? -11.099 4.181 13.921 1.00 84.25 93 VAL A N 1
ATOM 740 C CA . VAL A 1 93 ? -9.786 4.527 13.383 1.00 84.25 93 VAL A CA 1
ATOM 741 C C . VAL A 1 93 ? -9.571 3.781 12.077 1.00 84.25 93 VAL A C 1
ATOM 743 O O . VAL A 1 93 ? -9.395 2.561 12.076 1.00 84.25 93 VAL A O 1
ATOM 746 N N . SER A 1 94 ? -9.511 4.528 10.981 1.00 83.12 94 SER A N 1
ATOM 747 C CA . SER A 1 94 ? -9.276 4.004 9.640 1.00 83.12 94 SER A CA 1
ATOM 748 C C . SER A 1 94 ? -7.900 4.409 9.123 1.00 83.12 94 SER A C 1
ATOM 750 O O . SER A 1 94 ? -7.327 5.429 9.505 1.00 83.12 94 SER A O 1
ATOM 752 N N . THR A 1 95 ? -7.317 3.547 8.291 1.00 85.94 95 THR A N 1
ATOM 753 C CA . THR A 1 95 ? -6.048 3.817 7.608 1.00 85.94 95 THR A CA 1
ATOM 754 C C . THR A 1 95 ? -6.293 3.815 6.111 1.00 85.94 95 THR A C 1
ATOM 756 O O . THR A 1 95 ? -6.738 2.800 5.565 1.00 85.94 95 THR A O 1
ATOM 759 N N . SER A 1 96 ? -5.947 4.925 5.477 1.00 83.44 96 SER A N 1
ATOM 760 C CA . SER A 1 96 ? -6.126 5.170 4.052 1.00 83.44 96 SER A CA 1
ATOM 761 C C . SER A 1 96 ? -4.778 5.454 3.399 1.00 83.44 96 SER A C 1
ATOM 763 O O . SER A 1 96 ? -3.850 5.966 4.037 1.00 83.44 96 SER A O 1
ATOM 765 N N . TYR A 1 97 ? -4.664 5.084 2.130 1.00 85.81 97 TYR A N 1
ATOM 766 C CA . TYR A 1 97 ? -3.531 5.452 1.293 1.00 85.81 97 TYR A CA 1
ATOM 767 C C . TYR A 1 97 ? -4.031 6.322 0.154 1.00 85.81 97 TYR A C 1
ATOM 769 O O . TYR A 1 97 ? -5.007 5.963 -0.502 1.00 85.81 97 TYR A O 1
ATOM 777 N N . LEU A 1 98 ? -3.351 7.439 -0.056 1.00 84.88 98 LEU A N 1
ATOM 778 C CA . LEU A 1 98 ? -3.717 8.427 -1.059 1.00 84.88 98 LEU A CA 1
ATOM 779 C C . LEU A 1 98 ? -2.471 8.986 -1.733 1.00 84.88 98 LEU A C 1
ATOM 781 O O . LEU A 1 98 ? -1.367 8.940 -1.172 1.00 84.88 98 LEU A O 1
ATOM 785 N N . ARG A 1 99 ? -2.648 9.486 -2.949 1.00 85.25 99 ARG A N 1
ATOM 786 C CA . ARG A 1 99 ? -1.599 10.149 -3.713 1.00 85.25 99 ARG A CA 1
ATOM 787 C C . ARG A 1 99 ? -1.795 11.654 -3.621 1.00 85.25 99 ARG A C 1
ATOM 789 O O . ARG A 1 99 ? -2.910 12.116 -3.783 1.00 85.25 99 ARG A O 1
ATOM 796 N N . ALA A 1 100 ? -0.719 12.375 -3.332 1.00 84.56 100 ALA A N 1
ATOM 797 C CA . ALA A 1 100 ? -0.747 13.825 -3.188 1.00 84.56 100 ALA A CA 1
ATOM 798 C C . ALA A 1 100 ? 0.607 14.427 -3.568 1.00 84.56 100 ALA A C 1
ATOM 800 O O . ALA A 1 100 ? 1.661 13.798 -3.380 1.00 84.56 100 ALA A O 1
ATOM 801 N N . ALA A 1 101 ? 0.597 15.653 -4.084 1.00 84.56 101 ALA A N 1
ATOM 802 C CA . ALA A 1 101 ? 1.826 16.368 -4.423 1.00 84.56 101 ALA A CA 1
ATOM 803 C C . ALA A 1 101 ? 2.606 16.791 -3.164 1.00 84.56 101 ALA A C 1
ATOM 805 O O . ALA A 1 101 ? 3.833 16.654 -3.113 1.00 84.56 101 ALA A O 1
ATOM 806 N N . ASP A 1 102 ? 1.891 17.254 -2.134 1.00 84.75 102 ASP A N 1
ATOM 807 C CA . ASP A 1 102 ? 2.458 17.742 -0.876 1.00 84.75 102 ASP A CA 1
ATOM 808 C C . ASP A 1 102 ? 1.671 17.232 0.345 1.00 84.75 102 ASP A C 1
ATOM 810 O O . ASP A 1 102 ? 0.605 16.629 0.238 1.00 84.75 102 ASP A O 1
ATOM 814 N N . ILE A 1 103 ? 2.207 17.467 1.542 1.00 84.75 103 ILE A N 1
ATOM 815 C CA . ILE A 1 103 ? 1.615 17.002 2.795 1.00 84.75 103 ILE A CA 1
ATOM 816 C C . ILE A 1 103 ? 0.302 17.720 3.131 1.00 84.75 103 ILE A C 1
ATOM 818 O O . ILE A 1 103 ? -0.541 17.151 3.817 1.00 84.75 103 ILE A O 1
ATOM 822 N N . GLN A 1 104 ? 0.150 18.973 2.685 1.00 84.19 104 GLN A N 1
ATOM 823 C CA . GLN A 1 104 ? -1.063 19.765 2.915 1.00 84.19 104 GLN A CA 1
ATOM 824 C C . GLN A 1 104 ? -2.233 19.222 2.102 1.00 84.19 104 GLN A C 1
ATOM 826 O O . GLN A 1 104 ? -3.310 19.018 2.646 1.00 84.19 104 GLN A O 1
ATOM 831 N N . ASP A 1 105 ? -1.968 18.939 0.833 1.00 84.38 105 ASP A N 1
ATOM 832 C CA . ASP A 1 105 ? -2.904 18.338 -0.108 1.00 84.38 105 ASP A CA 1
ATOM 833 C C . ASP A 1 105 ? -3.354 16.954 0.382 1.00 84.38 105 ASP A C 1
ATOM 835 O O . ASP A 1 105 ? -4.541 16.680 0.542 1.00 84.38 105 ASP A O 1
ATOM 839 N N . ALA A 1 106 ? -2.388 16.148 0.840 1.00 82.81 106 ALA A N 1
ATOM 840 C CA . ALA A 1 106 ? -2.669 14.859 1.456 1.00 82.81 106 ALA A CA 1
ATOM 841 C C . ALA A 1 106 ? -3.571 14.953 2.702 1.00 82.81 106 ALA A C 1
ATOM 843 O O . ALA A 1 106 ? -4.307 14.019 3.018 1.00 82.81 106 ALA A O 1
ATOM 844 N N . LEU A 1 107 ? -3.465 16.048 3.459 1.00 83.25 107 LEU A N 1
ATOM 845 C CA . LEU A 1 107 ? -4.247 16.271 4.672 1.00 83.25 107 LEU A CA 1
ATOM 846 C C . LEU A 1 107 ? -5.670 16.736 4.352 1.00 83.25 107 LEU A C 1
ATOM 848 O O . LEU A 1 107 ? -6.594 16.350 5.064 1.00 83.25 107 LEU A O 1
ATOM 852 N N . GLU A 1 108 ? -5.834 17.538 3.300 1.00 82.25 108 GLU A N 1
ATOM 853 C CA . GLU A 1 108 ? -7.138 17.966 2.798 1.00 82.25 108 GLU A CA 1
ATOM 854 C C . GLU A 1 108 ? -7.908 16.771 2.230 1.00 82.25 108 GLU A C 1
ATOM 856 O O . GLU A 1 108 ? -8.982 16.462 2.743 1.00 82.25 108 GLU A O 1
ATOM 861 N N . ALA A 1 109 ? -7.302 16.016 1.309 1.00 80.62 109 ALA A N 1
ATOM 862 C CA . ALA A 1 109 ? -7.897 14.818 0.716 1.00 80.62 109 ALA A CA 1
ATOM 863 C C . ALA A 1 109 ? -8.269 13.761 1.773 1.00 80.62 109 ALA A C 1
ATOM 865 O O . ALA A 1 109 ? -9.382 13.245 1.780 1.00 80.62 109 ALA A O 1
ATOM 866 N N . ALA A 1 110 ? -7.401 13.508 2.763 1.00 78.38 110 ALA A N 1
ATOM 867 C CA . ALA A 1 110 ? -7.692 12.547 3.836 1.00 78.38 110 ALA A CA 1
ATOM 868 C C . ALA A 1 110 ? -8.909 12.913 4.712 1.00 78.38 110 ALA A C 1
ATOM 870 O O . ALA A 1 110 ? -9.391 12.070 5.474 1.00 78.38 110 ALA A O 1
ATOM 871 N N . CYS A 1 111 ? -9.365 14.163 4.658 1.00 74.88 111 CYS A N 1
ATOM 872 C CA . CYS A 1 111 ? -10.497 14.678 5.420 1.00 74.88 111 CYS A CA 1
ATOM 873 C C . CYS A 1 111 ? -11.627 15.213 4.519 1.00 74.88 111 CYS A C 1
ATOM 875 O O . CYS A 1 111 ? -12.614 15.755 5.033 1.00 74.88 111 CYS A O 1
ATOM 877 N N . GLU A 1 112 ? -11.511 15.073 3.196 1.00 66.88 112 GLU A N 1
ATOM 878 C CA . GLU A 1 112 ? -12.449 15.651 2.244 1.00 66.88 112 GLU A CA 1
ATOM 879 C C . GLU A 1 112 ? -13.795 14.909 2.315 1.00 66.88 112 GLU A C 1
ATOM 881 O O . GLU A 1 112 ? -13.952 13.780 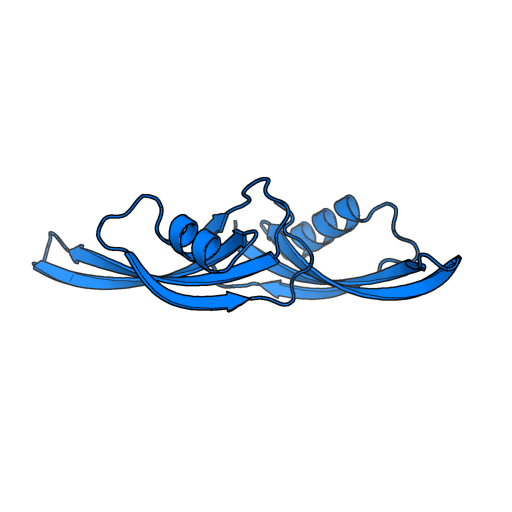1.862 1.00 66.88 112 GLU A O 1
ATOM 886 N N . GLY A 1 113 ? -14.790 15.544 2.946 1.00 56.53 113 GLY A N 1
ATOM 887 C CA . GLY A 1 113 ? -16.173 15.053 2.985 1.00 56.53 113 GLY A CA 1
ATOM 888 C C . GLY A 1 113 ? -16.760 14.764 4.369 1.00 56.53 113 GLY A C 1
ATOM 889 O O . GLY A 1 113 ? -17.956 14.476 4.457 1.00 56.53 113 GLY A O 1
ATOM 890 N N . GLU A 1 114 ? -15.997 14.885 5.465 1.00 59.09 114 GLU A N 1
ATOM 891 C CA . GLU A 1 114 ? -16.503 14.560 6.807 1.00 59.09 114 GLU A CA 1
ATOM 892 C C . GLU A 1 114 ? -16.230 15.626 7.875 1.00 59.09 114 GLU A C 1
ATOM 894 O O . GLU A 1 114 ? -15.102 15.906 8.258 1.00 59.09 114 GLU A O 1
ATOM 899 N N . TYR A 1 115 ? -17.300 16.151 8.474 1.00 56.62 115 TYR A N 1
ATOM 900 C CA . TYR A 1 115 ? -17.248 17.185 9.519 1.00 56.62 115 TYR A CA 1
ATOM 901 C C . 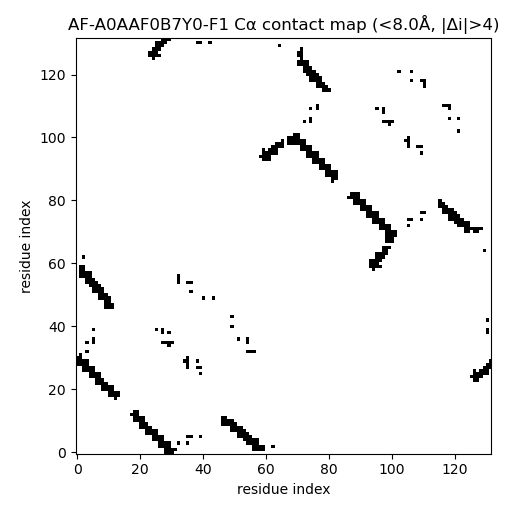TYR A 1 115 ? -16.660 16.723 10.875 1.00 56.62 115 TYR A C 1
ATOM 903 O O . TYR A 1 115 ? -16.590 17.521 11.807 1.00 56.62 115 TYR A O 1
ATOM 911 N N . ALA A 1 116 ? -16.263 15.452 11.010 1.00 66.75 116 ALA A N 1
ATOM 912 C CA . ALA A 1 116 ? -15.736 14.859 12.246 1.00 66.75 116 ALA A CA 1
ATOM 913 C C . ALA A 1 116 ? -14.568 13.882 11.993 1.00 66.75 116 ALA A C 1
ATOM 915 O O . ALA A 1 116 ? -14.420 12.885 12.706 1.00 66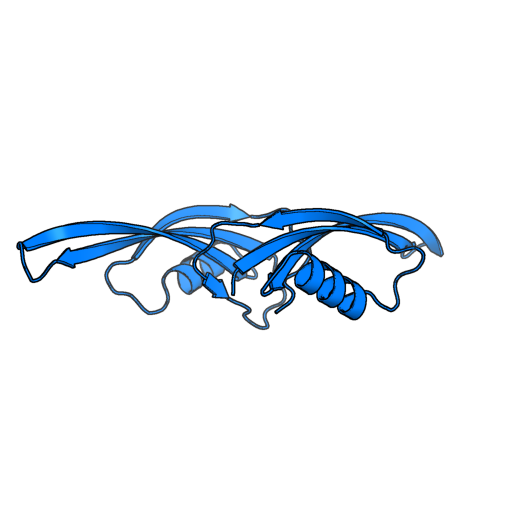.75 116 ALA A O 1
ATOM 916 N N . CYS A 1 117 ? -13.760 14.151 10.965 1.00 70.00 117 CYS A N 1
ATOM 917 C CA . CYS A 1 117 ? -12.498 13.459 10.724 1.00 70.00 117 CYS A CA 1
ATOM 918 C C . CYS A 1 117 ? -11.363 14.158 11.491 1.00 70.00 117 CYS A C 1
ATOM 920 O O . CYS A 1 117 ? -11.276 15.385 11.540 1.00 70.00 117 CYS A O 1
ATOM 922 N N . ASN A 1 118 ? -10.485 13.379 12.116 1.00 82.69 118 ASN A N 1
ATOM 923 C CA . ASN A 1 118 ? -9.269 13.885 12.737 1.00 82.69 118 ASN A CA 1
ATOM 924 C C . ASN A 1 118 ? -8.075 13.069 12.241 1.00 82.69 118 ASN A C 1
ATOM 926 O O . ASN A 1 118 ?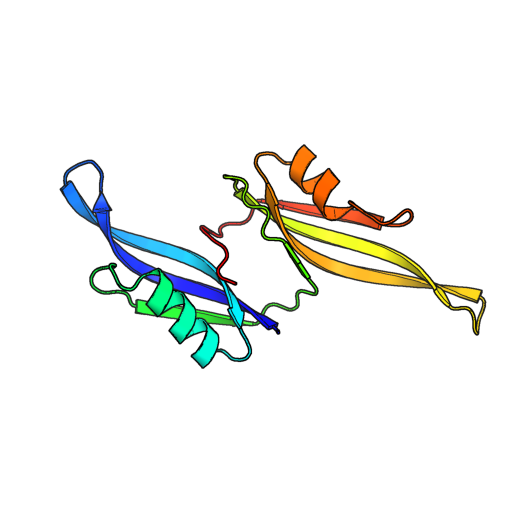 -8.019 11.852 12.425 1.00 82.69 118 ASN A O 1
ATOM 930 N N . VAL A 1 119 ? -7.118 13.728 11.589 1.00 84.19 119 VAL A N 1
ATOM 931 C CA . VAL A 1 119 ? -5.916 13.068 11.073 1.00 84.19 119 VAL A CA 1
ATOM 932 C C . VAL A 1 119 ? -4.955 12.823 12.238 1.00 84.19 119 VAL A C 1
ATOM 934 O O . VAL A 1 119 ? -4.297 13.732 12.735 1.00 84.19 119 VAL A O 1
ATOM 937 N N . ILE A 1 120 ? -4.867 11.569 12.682 1.00 87.50 120 ILE A N 1
ATOM 938 C CA . ILE A 1 120 ? -3.990 11.131 13.776 1.00 87.50 120 ILE A CA 1
ATOM 939 C C . ILE A 1 120 ? -2.529 11.130 13.325 1.00 87.50 120 ILE A C 1
ATOM 941 O O . ILE A 1 120 ? -1.632 11.498 14.082 1.00 87.50 120 ILE A O 1
ATOM 945 N N . ALA A 1 121 ? -2.279 10.630 12.116 1.00 86.94 121 ALA A N 1
ATOM 946 C CA . ALA A 1 121 ? -0.939 10.509 11.566 1.00 86.94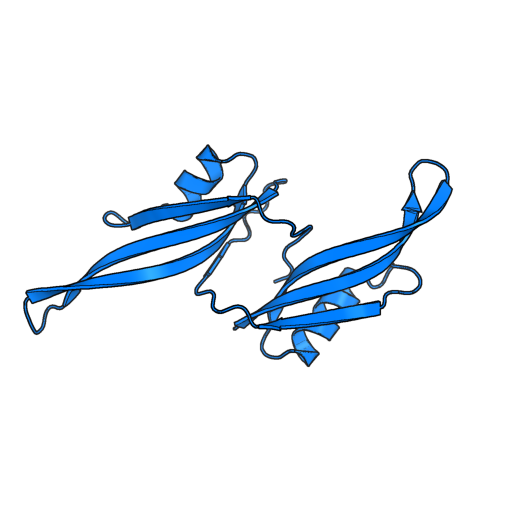 121 ALA A CA 1
ATOM 947 C C . ALA A 1 121 ? -0.986 10.572 10.045 1.00 86.94 121 ALA A C 1
ATOM 949 O O . ALA A 1 121 ? -1.876 9.992 9.424 1.00 86.94 121 ALA A O 1
ATOM 950 N N . LEU A 1 122 ? 0.006 11.233 9.463 1.00 87.62 122 LEU A N 1
ATOM 951 C CA . LEU A 1 122 ? 0.192 11.288 8.027 1.00 87.62 122 LEU A CA 1
ATOM 952 C C . LEU A 1 122 ? 1.679 11.135 7.723 1.00 87.62 122 LEU A C 1
ATOM 954 O O . LEU A 1 122 ? 2.513 11.904 8.202 1.00 87.62 122 LEU A O 1
ATOM 958 N N . GLU A 1 123 ? 2.015 10.095 6.968 1.00 89.06 123 GLU A N 1
ATOM 959 C CA . GLU A 1 123 ? 3.399 9.704 6.707 1.00 89.06 123 GLU A CA 1
ATOM 960 C C . GLU A 1 123 ? 3.608 9.456 5.215 1.00 89.06 123 GLU A C 1
ATOM 962 O O . GLU A 1 123 ? 2.851 8.718 4.582 1.00 89.06 123 GLU A O 1
ATOM 967 N N . ARG A 1 124 ? 4.674 10.029 4.647 1.00 87.88 124 ARG A N 1
ATOM 968 C CA . ARG A 1 124 ? 5.082 9.718 3.275 1.00 87.88 124 ARG A CA 1
ATOM 969 C C . ARG A 1 124 ? 5.596 8.285 3.207 1.00 87.88 124 ARG A C 1
ATOM 971 O O . ARG A 1 124 ? 6.465 7.881 3.981 1.00 87.88 124 ARG A O 1
ATOM 978 N N . THR A 1 125 ? 5.081 7.519 2.259 1.00 89.06 125 THR A N 1
ATOM 979 C CA . THR A 1 125 ? 5.421 6.106 2.111 1.00 89.06 125 THR A CA 1
ATOM 980 C C . THR A 1 125 ? 6.549 5.872 1.107 1.00 89.06 125 THR A C 1
ATOM 982 O O . THR A 1 125 ? 6.957 6.753 0.351 1.00 89.06 125 THR A O 1
ATOM 985 N N . LYS A 1 126 ? 7.056 4.637 1.114 1.00 85.56 126 LYS A N 1
ATOM 986 C CA . LYS A 1 126 ? 8.057 4.108 0.173 1.00 85.56 126 LYS A CA 1
ATOM 987 C C . LYS A 1 126 ? 7.444 3.557 -1.126 1.00 85.56 126 LYS A C 1
ATOM 989 O O . LYS A 1 126 ? 8.166 2.914 -1.885 1.00 85.56 126 LYS A O 1
ATOM 994 N N . TYR A 1 127 ? 6.126 3.664 -1.303 1.00 88.00 127 TYR A N 1
ATOM 995 C CA . TYR A 1 127 ? 5.444 3.073 -2.451 1.00 88.00 127 TYR A CA 1
ATOM 996 C C . TYR A 1 127 ? 5.700 3.923 -3.698 1.00 88.00 127 TYR A C 1
ATOM 998 O O . TYR A 1 127 ? 5.633 5.149 -3.631 1.00 88.00 127 TYR A O 1
ATOM 1006 N N . THR A 1 128 ? 6.018 3.269 -4.814 1.00 84.50 128 THR A N 1
ATOM 1007 C CA . THR A 1 128 ? 6.234 3.921 -6.113 1.00 84.50 128 THR A CA 1
ATOM 1008 C C . THR A 1 128 ? 4.900 4.249 -6.777 1.00 84.50 128 THR A C 1
ATOM 1010 O O . THR A 1 128 ? 4.751 5.316 -7.363 1.00 84.50 128 THR A O 1
ATOM 1013 N N . GLY A 1 129 ? 3.929 3.339 -6.678 1.00 83.50 129 GLY A N 1
ATOM 1014 C CA . GLY A 1 129 ? 2.656 3.454 -7.378 1.00 83.50 129 GLY A CA 1
ATOM 1015 C C . GLY A 1 129 ? 1.528 2.695 -6.691 1.00 83.50 129 GLY A C 1
ATOM 1016 O O . GLY A 1 129 ? 1.758 1.842 -5.824 1.00 83.50 129 GLY A O 1
ATOM 1017 N N . ILE A 1 130 ? 0.313 3.033 -7.107 1.00 84.12 130 ILE A N 1
ATOM 1018 C CA . ILE A 1 130 ? -0.924 2.366 -6.723 1.00 84.12 130 ILE A CA 1
ATOM 1019 C C . ILE A 1 130 ? -1.522 1.745 -7.987 1.00 84.12 130 ILE A C 1
ATOM 1021 O O . ILE A 1 130 ? -1.579 2.402 -9.019 1.00 84.12 130 ILE A O 1
ATOM 1025 N N . VAL A 1 131 ? -1.950 0.491 -7.894 1.00 83.69 131 VAL A N 1
ATOM 1026 C CA . VAL A 1 131 ? -2.602 -0.278 -8.954 1.00 83.69 131 VAL A CA 1
ATOM 1027 C C . VAL A 1 131 ? -3.998 -0.642 -8.454 1.00 83.69 131 VAL A C 1
ATOM 1029 O O . VAL A 1 131 ? -4.129 -1.306 -7.425 1.00 83.69 131 VAL A O 1
ATOM 1032 N N . ILE A 1 132 ? -5.034 -0.187 -9.154 1.00 80.94 132 ILE A N 1
ATOM 1033 C CA . ILE A 1 132 ? -6.455 -0.408 -8.822 1.00 80.94 132 ILE A CA 1
ATOM 1034 C C . ILE A 1 132 ? -7.176 -1.249 -9.858 1.00 80.94 132 ILE A C 1
ATOM 1036 O O . ILE A 1 132 ? -6.624 -1.532 -10.942 1.00 80.94 132 ILE A O 1
#

InterPro domains:
  IPR027848 Protein of unknown function DUF4494 [PF14902] (4-111)